Protein AF-A0A4Q3WU79-F1 (afdb_monomer)

Structure (mmCIF, N/CA/C/O backbone):
data_AF-A0A4Q3WU79-F1
#
_entry.id   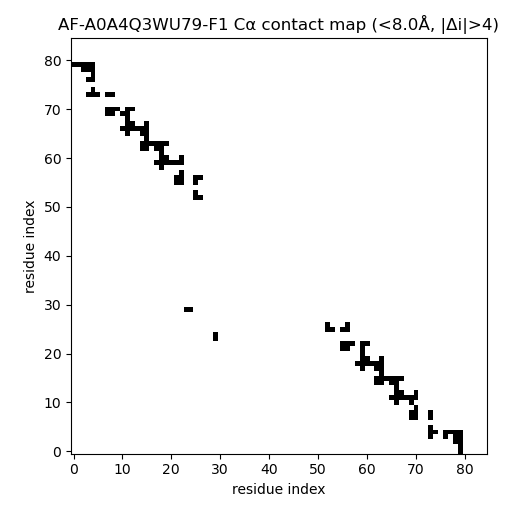AF-A0A4Q3WU79-F1
#
loop_
_atom_site.group_PDB
_atom_site.id
_atom_site.type_symbol
_atom_site.label_atom_id
_atom_site.label_alt_id
_atom_site.label_comp_id
_atom_site.label_asym_id
_atom_site.label_entity_id
_atom_site.label_seq_id
_atom_site.pdbx_PDB_ins_code
_atom_site.Cartn_x
_atom_site.Cartn_y
_atom_site.Cartn_z
_atom_site.occupancy
_atom_site.B_iso_or_equiv
_atom_site.auth_seq_id
_atom_site.auth_comp_id
_atom_site.auth_asym_id
_atom_site.auth_atom_id
_atom_site.pdbx_PDB_model_num
ATOM 1 N N . MET A 1 1 ? 14.129 -9.313 -24.453 1.00 62.94 1 MET A N 1
ATOM 2 C CA . MET A 1 1 ? 14.581 -8.799 -23.138 1.00 62.94 1 MET A CA 1
ATOM 3 C C . MET A 1 1 ? 13.345 -8.580 -22.280 1.00 62.94 1 MET A C 1
ATOM 5 O O . MET A 1 1 ? 12.309 -8.264 -22.849 1.00 62.94 1 MET A O 1
ATOM 9 N N . ALA A 1 2 ?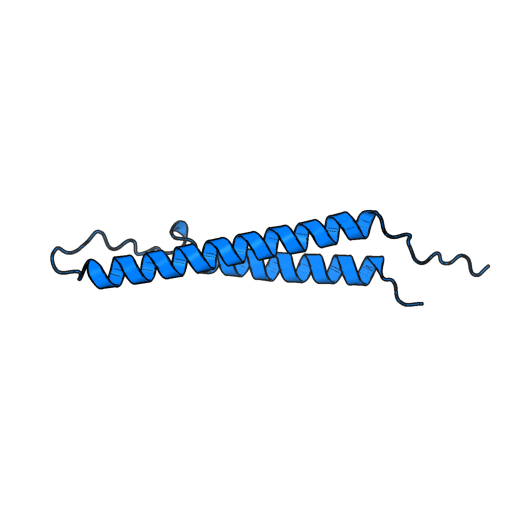 13.408 -8.818 -20.968 1.00 66.88 2 ALA A N 1
ATOM 10 C CA . ALA A 1 2 ? 12.261 -8.572 -20.093 1.00 66.88 2 ALA A CA 1
ATOM 11 C C . ALA A 1 2 ? 12.019 -7.061 -19.967 1.00 66.88 2 ALA A C 1
ATOM 13 O O . ALA A 1 2 ? 12.964 -6.313 -19.713 1.00 66.88 2 ALA A O 1
ATOM 14 N N . ASP A 1 3 ? 10.774 -6.623 -20.154 1.00 82.50 3 ASP A N 1
ATOM 15 C CA . ASP A 1 3 ? 10.391 -5.222 -19.995 1.00 82.50 3 ASP A CA 1
ATOM 16 C C . ASP A 1 3 ? 10.316 -4.866 -18.506 1.00 82.50 3 ASP A C 1
ATOM 18 O O . ASP A 1 3 ? 9.294 -5.031 -17.836 1.00 82.50 3 ASP A O 1
ATOM 22 N N . TRP A 1 4 ? 11.447 -4.411 -17.966 1.00 80.56 4 TRP A N 1
ATOM 23 C CA . TRP A 1 4 ? 11.569 -4.028 -16.562 1.00 80.56 4 TRP A CA 1
ATOM 24 C C . TRP A 1 4 ? 10.656 -2.864 -16.181 1.00 80.56 4 TRP A C 1
ATOM 26 O O . TRP A 1 4 ? 10.214 -2.799 -15.031 1.00 80.56 4 TRP A O 1
ATOM 36 N N . ARG A 1 5 ? 10.316 -1.983 -17.128 1.00 82.00 5 ARG A N 1
ATOM 37 C CA . ARG A 1 5 ? 9.337 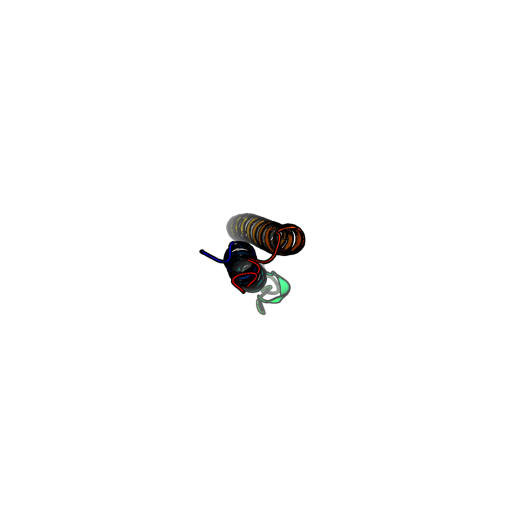-0.915 -16.910 1.00 82.00 5 ARG A CA 1
ATOM 38 C C . ARG A 1 5 ? 7.942 -1.503 -16.721 1.00 82.00 5 ARG A C 1
ATOM 40 O O . ARG A 1 5 ? 7.267 -1.157 -15.752 1.00 82.00 5 ARG A O 1
ATOM 47 N N . LEU A 1 6 ? 7.534 -2.435 -17.582 1.00 84.94 6 LEU A N 1
ATOM 48 C CA . LEU A 1 6 ? 6.247 -3.125 -17.453 1.00 84.94 6 LEU A CA 1
ATOM 49 C C . LEU A 1 6 ? 6.147 -3.903 -16.131 1.00 84.94 6 LEU A C 1
ATOM 51 O O . LEU A 1 6 ? 5.138 -3.812 -15.428 1.00 84.94 6 LEU A O 1
ATOM 55 N N . ILE A 1 7 ? 7.196 -4.649 -15.776 1.00 86.56 7 ILE A N 1
ATOM 56 C CA . ILE A 1 7 ? 7.224 -5.483 -14.566 1.00 86.56 7 ILE A CA 1
ATOM 57 C C . ILE A 1 7 ? 7.122 -4.615 -13.306 1.00 86.56 7 ILE A C 1
ATOM 59 O O . ILE A 1 7 ? 6.280 -4.871 -12.447 1.00 86.56 7 ILE A O 1
ATOM 63 N N . THR A 1 8 ? 7.942 -3.567 -13.200 1.00 85.56 8 THR A N 1
ATOM 64 C CA . THR A 1 8 ? 7.943 -2.676 -12.025 1.00 85.56 8 THR A CA 1
ATOM 65 C C . THR A 1 8 ? 6.635 -1.902 -11.880 1.00 85.56 8 THR A C 1
ATOM 67 O O . THR A 1 8 ? 6.124 -1.782 -10.765 1.00 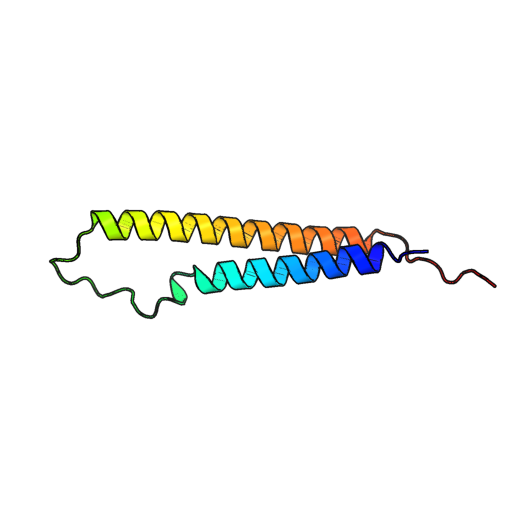85.56 8 THR A O 1
ATOM 70 N N . ASN A 1 9 ? 6.041 -1.455 -12.991 1.00 88.38 9 ASN A N 1
ATOM 71 C CA . ASN A 1 9 ? 4.735 -0.803 -12.979 1.00 88.38 9 ASN A CA 1
ATOM 72 C C . ASN A 1 9 ? 3.628 -1.765 -12.511 1.00 88.38 9 ASN A C 1
ATOM 74 O O . ASN A 1 9 ? 2.876 -1.447 -11.590 1.00 88.38 9 ASN A O 1
ATOM 78 N N . SER A 1 10 ? 3.598 -2.983 -13.063 1.00 88.12 10 SER A N 1
ATOM 79 C CA . SER A 1 10 ? 2.608 -4.011 -12.711 1.00 88.12 10 SER A CA 1
ATOM 80 C C . SER A 1 10 ? 2.687 -4.402 -11.232 1.00 88.12 10 SER A C 1
ATOM 82 O O . SER A 1 10 ? 1.663 -4.472 -10.554 1.00 88.12 10 SER A O 1
ATOM 84 N N . ILE A 1 11 ? 3.901 -4.589 -10.700 1.00 89.62 11 ILE A N 1
ATOM 85 C CA . ILE A 1 11 ? 4.121 -4.848 -9.268 1.00 89.62 11 ILE A CA 1
ATOM 86 C C . ILE A 1 11 ? 3.614 -3.672 -8.428 1.00 89.62 11 ILE A C 1
ATOM 88 O O . ILE A 1 11 ? 2.931 -3.881 -7.424 1.00 89.62 11 ILE A O 1
ATOM 92 N N . GLY A 1 12 ? 3.900 -2.439 -8.851 1.00 88.62 12 GLY A N 1
ATOM 93 C CA . GLY A 1 12 ? 3.404 -1.240 -8.186 1.00 88.62 12 GLY A CA 1
ATOM 94 C C . GLY A 1 12 ? 1.874 -1.186 -8.132 1.00 88.62 12 GLY A C 1
ATOM 95 O O . GLY A 1 12 ? 1.316 -0.908 -7.075 1.00 88.62 12 GLY A O 1
ATOM 96 N N . ILE A 1 13 ? 1.181 -1.515 -9.230 1.00 90.44 13 ILE A N 1
ATOM 97 C CA . ILE A 1 13 ? -0.294 -1.594 -9.277 1.00 90.44 13 ILE A CA 1
ATOM 98 C C . ILE A 1 13 ? -0.829 -2.639 -8.295 1.00 90.44 13 ILE A C 1
ATOM 100 O O . ILE A 1 13 ? -1.735 -2.334 -7.517 1.00 90.44 13 ILE A O 1
ATOM 104 N N . VAL A 1 14 ? -0.262 -3.847 -8.295 1.00 92.62 14 VAL A N 1
ATOM 105 C CA . VAL A 1 14 ? -0.701 -4.931 -7.402 1.00 92.62 14 VAL A CA 1
ATOM 106 C C . VAL A 1 14 ? -0.515 -4.540 -5.935 1.00 92.62 14 VAL A C 1
ATOM 108 O O . VAL A 1 14 ? -1.428 -4.722 -5.129 1.00 92.62 14 VAL A O 1
ATOM 111 N N . LEU A 1 15 ? 0.627 -3.943 -5.586 1.00 89.44 15 LEU A N 1
ATOM 112 C CA . LEU A 1 15 ? 0.878 -3.451 -4.231 1.00 89.44 15 LEU A CA 1
ATOM 113 C C . LEU A 1 15 ? -0.122 -2.366 -3.836 1.00 89.44 15 LEU A C 1
ATOM 115 O O . LEU A 1 15 ? -0.695 -2.438 -2.751 1.00 89.44 15 LEU A O 1
ATOM 119 N N . THR A 1 16 ? -0.402 -1.412 -4.722 1.00 90.81 16 THR A N 1
ATOM 120 C CA . THR A 1 16 ? -1.407 -0.378 -4.461 1.00 90.81 16 THR A CA 1
ATOM 121 C C . THR A 1 16 ? -2.793 -0.986 -4.236 1.00 90.81 16 THR A C 1
ATOM 123 O O . THR A 1 16 ? -3.461 -0.603 -3.279 1.00 90.81 16 THR A O 1
ATOM 126 N N . MET A 1 17 ? -3.212 -1.981 -5.028 1.00 90.88 17 MET A N 1
ATOM 127 C CA . MET A 1 17 ? -4.487 -2.682 -4.812 1.00 90.88 17 MET A CA 1
ATOM 128 C C . MET A 1 17 ? -4.548 -3.376 -3.444 1.00 90.88 17 MET A C 1
ATOM 130 O O . MET A 1 17 ? -5.530 -3.215 -2.718 1.00 90.88 17 MET A O 1
ATOM 134 N N . ILE A 1 18 ? -3.492 -4.102 -3.064 1.00 91.38 18 ILE A N 1
ATOM 135 C CA . ILE A 1 18 ? -3.408 -4.778 -1.760 1.00 91.38 18 ILE A CA 1
ATOM 136 C C . ILE A 1 18 ? -3.451 -3.756 -0.619 1.00 91.38 18 ILE A C 1
ATOM 138 O O . ILE A 1 18 ? -4.186 -3.937 0.353 1.00 91.38 18 ILE A O 1
ATOM 142 N N . GLY A 1 19 ? -2.690 -2.667 -0.741 1.00 87.88 19 GLY A N 1
ATOM 143 C CA . GLY A 1 19 ? -2.647 -1.602 0.254 1.00 87.88 19 GLY A CA 1
ATOM 144 C C . GLY A 1 19 ? -4.004 -0.919 0.428 1.00 87.88 19 GLY A C 1
ATOM 145 O O . GLY A 1 19 ? -4.465 -0.762 1.558 1.00 87.88 19 GLY A O 1
ATOM 146 N N . VAL A 1 20 ? -4.690 -0.592 -0.673 1.00 89.06 20 VAL A N 1
ATOM 147 C CA . VAL A 1 20 ? -6.037 0.003 -0.646 1.00 89.06 20 VAL A CA 1
ATOM 148 C C . VAL A 1 20 ? -7.044 -0.951 -0.007 1.00 89.06 20 VAL A C 1
ATOM 150 O O . VAL A 1 20 ? -7.812 -0.525 0.855 1.00 89.06 20 VAL A O 1
ATOM 153 N N . TYR A 1 21 ? -7.012 -2.242 -0.350 1.00 88.69 21 TYR A N 1
ATOM 154 C CA . TYR A 1 21 ? -7.871 -3.243 0.288 1.00 88.69 21 TYR A CA 1
ATOM 155 C C . TYR A 1 21 ? -7.616 -3.336 1.799 1.00 88.69 21 TYR A C 1
ATOM 157 O O . TYR A 1 21 ? -8.556 -3.359 2.594 1.00 88.69 21 TYR A O 1
ATOM 165 N N . MET A 1 22 ? -6.349 -3.328 2.219 1.00 85.81 22 MET A N 1
ATOM 166 C CA . MET A 1 22 ? -5.971 -3.388 3.631 1.00 85.81 22 MET A CA 1
ATOM 167 C C . MET A 1 22 ? -6.428 -2.143 4.402 1.00 85.81 22 MET A C 1
ATOM 169 O O . MET A 1 22 ? -6.902 -2.270 5.534 1.00 85.81 22 MET A O 1
ATOM 173 N N . VAL A 1 23 ? -6.338 -0.957 3.790 1.00 87.25 23 VAL A N 1
ATOM 174 C CA . VAL A 1 23 ? -6.882 0.287 4.353 1.00 87.25 23 VAL A CA 1
ATOM 175 C C . VAL A 1 23 ? -8.402 0.209 4.450 1.00 87.25 23 VAL A C 1
ATOM 177 O O . VAL A 1 23 ? -8.941 0.507 5.508 1.00 87.25 23 VAL A O 1
ATOM 180 N N . TYR A 1 24 ? -9.092 -0.246 3.404 1.00 84.00 24 TYR A N 1
ATOM 181 C CA . TYR A 1 24 ? -10.551 -0.373 3.391 1.00 84.00 24 TYR A CA 1
ATOM 182 C C . TYR A 1 24 ? -11.068 -1.350 4.460 1.00 84.00 24 TYR A C 1
ATOM 184 O O . TYR A 1 24 ? -11.975 -1.016 5.221 1.00 84.00 24 TYR A O 1
ATOM 192 N N . ALA A 1 25 ? -10.448 -2.526 4.581 1.00 81.81 25 ALA A N 1
ATOM 193 C CA . ALA A 1 25 ? -10.843 -3.557 5.542 1.00 81.81 25 ALA A CA 1
ATOM 194 C C . ALA A 1 25 ? -10.575 -3.169 7.007 1.00 81.81 25 ALA A C 1
ATOM 196 O O . ALA A 1 25 ? -11.260 -3.649 7.907 1.00 81.81 25 ALA A O 1
ATOM 197 N N . ASN A 1 26 ? -9.581 -2.312 7.260 1.00 81.94 26 ASN A N 1
ATOM 198 C CA . ASN A 1 26 ? -9.239 -1.844 8.607 1.00 81.94 26 ASN A CA 1
ATOM 199 C C . ASN A 1 26 ? -9.715 -0.409 8.879 1.00 81.94 26 ASN A C 1
ATOM 201 O O . ASN A 1 26 ? -9.430 0.127 9.951 1.00 81.94 26 ASN A O 1
ATOM 205 N N . SER A 1 27 ? -10.411 0.217 7.924 1.00 73.62 27 SER A N 1
ATOM 206 C CA . SER A 1 27 ? -10.896 1.586 8.057 1.00 73.62 27 SER A CA 1
ATOM 207 C C . SER A 1 27 ? -12.001 1.648 9.110 1.00 73.62 27 SER A C 1
ATOM 209 O O . SER A 1 27 ? -12.976 0.898 9.005 1.00 73.62 27 SER A O 1
ATOM 211 N N . PRO A 1 28 ? -11.912 2.570 10.086 1.00 64.88 28 PRO A N 1
ATOM 212 C CA . PRO A 1 28 ? -12.974 2.772 11.068 1.00 64.88 28 PRO A CA 1
ATOM 213 C C . PRO A 1 28 ? -14.284 3.240 10.419 1.00 64.88 28 PRO A C 1
ATOM 215 O O . PRO A 1 28 ? -15.345 3.034 10.986 1.00 64.88 28 PRO A O 1
ATOM 218 N N . ILE A 1 29 ? -14.224 3.807 9.207 1.00 67.00 29 ILE A N 1
ATOM 219 C CA . ILE A 1 29 ? -15.394 4.278 8.448 1.00 67.00 29 ILE A CA 1
ATOM 220 C C . ILE A 1 29 ? -16.213 3.101 7.892 1.00 67.00 29 ILE A C 1
ATOM 222 O O . ILE A 1 29 ? -17.411 3.231 7.667 1.00 67.00 29 ILE A O 1
ATOM 226 N N . ASN A 1 30 ? -15.578 1.946 7.669 1.00 61.38 30 ASN A N 1
ATOM 227 C CA . ASN A 1 30 ? -16.227 0.771 7.083 1.00 61.38 30 ASN A CA 1
ATOM 228 C C . ASN A 1 30 ? -16.836 -0.164 8.142 1.00 61.38 30 ASN A C 1
ATOM 230 O O . ASN A 1 30 ? -17.612 -1.064 7.825 1.00 61.38 30 ASN A O 1
ATOM 234 N N . ALA A 1 31 ? -16.506 0.056 9.417 1.00 56.66 31 ALA A N 1
ATOM 235 C CA . ALA A 1 31 ? -17.230 -0.544 10.517 1.00 56.66 31 ALA A CA 1
ATOM 236 C C . ALA A 1 31 ? -18.530 0.248 10.715 1.00 56.66 31 ALA A C 1
ATOM 238 O O . ALA A 1 31 ? -18.582 1.200 11.483 1.00 56.66 31 ALA A O 1
ATOM 239 N N . HIS A 1 32 ? -19.597 -0.199 10.050 1.00 51.31 32 HIS A N 1
ATOM 240 C CA . HIS A 1 32 ? -21.002 0.121 10.361 1.00 51.31 32 HIS A CA 1
ATOM 241 C C . HIS A 1 32 ? -21.301 0.064 11.881 1.00 51.31 32 HIS A C 1
ATOM 243 O O . HIS A 1 32 ? -22.278 0.626 12.358 1.00 51.31 32 HIS A O 1
ATOM 249 N N . VAL A 1 33 ? -20.466 -0.618 12.657 1.00 46.62 33 VAL A N 1
ATOM 250 C CA . VAL A 1 33 ? -20.607 -0.858 14.086 1.00 46.62 33 VAL A CA 1
ATOM 251 C C . VAL A 1 33 ? -19.467 -0.143 14.819 1.00 46.62 33 VAL A C 1
ATOM 253 O O . VAL A 1 33 ? -18.541 -0.774 15.323 1.00 46.62 33 VAL A O 1
ATOM 256 N N . ILE A 1 34 ? -19.492 1.192 14.851 1.00 53.34 34 ILE A N 1
ATOM 257 C CA . ILE A 1 34 ? -19.166 1.848 16.121 1.00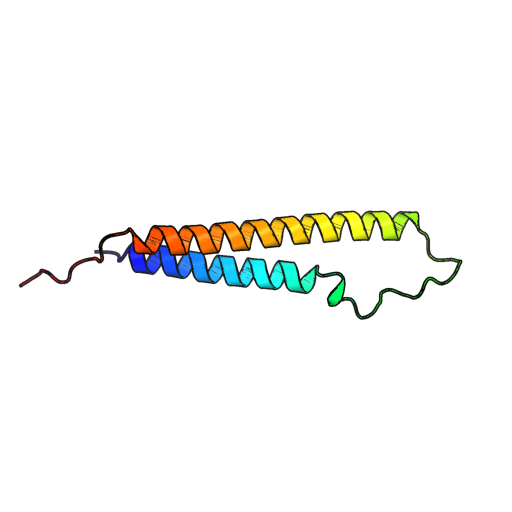 53.34 34 ILE A CA 1
ATOM 258 C C . ILE A 1 34 ? -20.430 1.609 16.930 1.00 53.34 34 ILE A C 1
ATOM 260 O O . ILE A 1 34 ? -21.410 2.335 16.774 1.00 53.34 34 ILE A O 1
ATOM 264 N N . ASP A 1 35 ? -20.446 0.484 17.643 1.00 52.78 35 ASP A N 1
ATOM 265 C CA . ASP A 1 35 ? -21.470 0.196 18.635 1.00 52.78 35 ASP A CA 1
ATOM 266 C C . ASP A 1 35 ? -21.568 1.454 19.498 1.00 52.78 35 ASP A C 1
ATOM 268 O O . ASP A 1 35 ? -20.574 1.899 20.078 1.00 52.78 35 ASP A O 1
ATOM 272 N N . GLY A 1 36 ? -22.725 2.115 19.463 1.00 49.78 36 GLY A N 1
ATOM 273 C CA . GLY A 1 36 ? -23.009 3.234 20.347 1.00 49.78 36 GLY A CA 1
ATOM 274 C C . GLY A 1 36 ? -22.994 2.663 21.751 1.00 49.78 36 GLY A C 1
ATOM 275 O O . GLY A 1 36 ? -23.983 2.064 22.150 1.00 49.78 36 GLY A O 1
ATOM 276 N N . GLY A 1 37 ? -21.832 2.757 22.401 1.00 50.38 37 GLY A N 1
ATOM 277 C CA . GLY A 1 37 ? -21.418 1.886 23.494 1.00 50.38 37 GLY A CA 1
ATOM 278 C C . GLY A 1 37 ? -22.529 1.545 24.474 1.00 50.38 37 GLY A C 1
ATOM 279 O O . GLY A 1 37 ? -23.097 2.433 25.110 1.00 50.38 37 GLY A O 1
ATOM 280 N N . ASP A 1 38 ? -22.789 0.250 24.625 1.00 52.50 38 ASP A N 1
ATOM 281 C CA . ASP A 1 38 ? -23.527 -0.245 25.775 1.00 52.50 38 ASP A CA 1
ATOM 282 C C . ASP A 1 38 ? -22.588 -0.193 26.989 1.00 52.50 38 ASP A C 1
ATOM 284 O O . ASP A 1 38 ? -21.406 -0.549 26.890 1.00 52.50 38 ASP A O 1
ATOM 288 N N . PHE A 1 39 ? -23.096 0.283 28.127 1.00 53.19 39 PHE A N 1
ATOM 289 C CA . PHE A 1 39 ? -22.335 0.612 29.349 1.00 53.19 39 PHE A CA 1
ATOM 290 C C . PHE A 1 39 ? -21.569 -0.580 29.975 1.00 53.19 39 PHE A C 1
ATOM 292 O O . PHE A 1 39 ? -20.825 -0.390 30.936 1.00 53.19 39 PHE A O 1
ATOM 299 N N . GLU A 1 40 ? -21.730 -1.791 29.433 1.00 55.75 40 GLU A N 1
ATOM 300 C CA . GLU A 1 40 ? -21.054 -3.032 29.842 1.00 55.75 40 GLU A CA 1
ATOM 301 C C . GLU A 1 40 ? -19.920 -3.478 28.900 1.00 55.75 40 GLU A C 1
ATOM 303 O O . GLU A 1 40 ? -19.257 -4.484 29.164 1.00 55.75 40 GLU A O 1
ATOM 308 N N . THR A 1 41 ? -19.661 -2.754 27.808 1.00 56.69 41 THR A N 1
ATOM 309 C CA . THR A 1 41 ? -18.635 -3.161 26.839 1.00 56.69 41 THR A CA 1
ATOM 310 C C . THR A 1 41 ? -17.245 -2.966 27.444 1.00 56.69 41 THR A C 1
ATOM 312 O O . THR A 1 41 ? -16.857 -1.860 27.816 1.00 56.69 41 THR A O 1
ATOM 315 N N . ASP A 1 42 ? -16.495 -4.059 27.577 1.00 57.84 42 ASP A N 1
ATOM 316 C CA . ASP A 1 42 ? -15.170 -4.123 28.194 1.00 57.84 42 ASP A CA 1
ATOM 317 C C . ASP A 1 42 ? -14.160 -3.239 27.430 1.00 57.84 42 ASP A C 1
ATOM 319 O O . ASP A 1 42 ? -13.467 -3.682 26.505 1.00 57.84 42 ASP A O 1
ATOM 323 N N . LEU A 1 43 ? -14.095 -1.957 27.815 1.00 64.75 43 LEU A N 1
ATOM 324 C CA . LEU A 1 43 ? -13.310 -0.888 27.176 1.00 64.75 43 LEU A CA 1
ATOM 325 C C . LEU A 1 43 ? -11.847 -1.291 26.937 1.00 64.75 43 LEU A C 1
ATOM 327 O O . LEU A 1 43 ? -11.198 -0.818 26.007 1.00 64.75 43 LEU A O 1
ATOM 331 N N . SER A 1 44 ? -11.313 -2.203 27.753 1.00 66.69 44 SER A N 1
ATOM 332 C CA . SER A 1 44 ? -9.941 -2.699 27.643 1.00 66.69 44 SER A CA 1
ATOM 333 C C . SER A 1 44 ? -9.687 -3.558 26.391 1.00 66.69 44 SER A C 1
ATOM 335 O O . SER A 1 44 ? -8.581 -3.537 25.830 1.00 66.69 44 SER A O 1
ATOM 337 N N . LEU A 1 45 ? -10.695 -4.302 25.926 1.00 65.38 45 LEU A N 1
ATOM 338 C 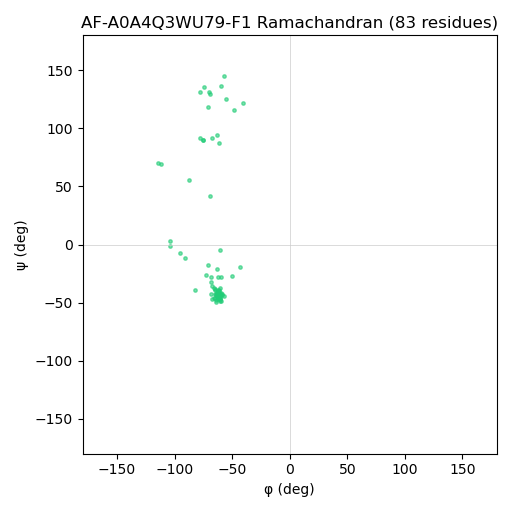CA . LEU A 1 45 ? -10.617 -5.167 24.746 1.00 65.38 45 LEU A CA 1
ATOM 339 C C . LEU A 1 45 ? -10.818 -4.367 23.458 1.00 65.38 45 LEU A C 1
ATOM 341 O O . LEU A 1 45 ? -10.097 -4.575 22.473 1.00 65.38 45 LEU A O 1
ATOM 345 N N . GLU A 1 46 ? -11.739 -3.409 23.489 1.00 66.88 46 GLU A N 1
ATOM 346 C CA . G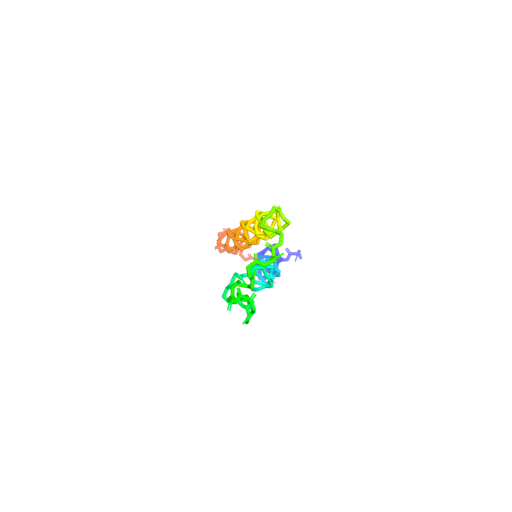LU A 1 46 ? -12.019 -2.509 22.373 1.00 66.88 46 GLU A CA 1
ATOM 347 C C . GLU A 1 46 ? -10.805 -1.629 22.043 1.00 66.88 46 GLU A C 1
ATOM 349 O O . GLU A 1 46 ? -10.405 -1.492 20.881 1.00 66.88 46 GLU A O 1
ATOM 354 N N . ASP A 1 47 ? -10.118 -1.141 23.073 1.00 70.00 47 ASP A N 1
ATOM 355 C CA . ASP A 1 47 ? -8.950 -0.280 22.932 1.00 70.00 47 ASP A CA 1
ATOM 356 C C . ASP A 1 47 ? -7.741 -1.030 22.322 1.00 70.00 47 ASP A C 1
ATOM 358 O O . ASP A 1 47 ? -7.005 -0.509 21.472 1.00 70.00 47 ASP A O 1
ATOM 362 N N . ARG A 1 48 ? -7.568 -2.319 22.659 1.00 74.25 48 ARG A N 1
ATOM 363 C CA . ARG A 1 48 ? -6.564 -3.203 22.025 1.00 74.25 48 ARG A CA 1
ATOM 364 C C . ARG A 1 48 ? -6.900 -3.505 20.565 1.00 74.25 48 ARG A C 1
ATOM 366 O O . ARG A 1 48 ? -6.000 -3.491 19.716 1.00 74.25 48 ARG A O 1
ATOM 373 N N . SER A 1 49 ? -8.171 -3.769 20.268 1.00 72.50 49 SER A N 1
ATOM 374 C CA . SER A 1 49 ? -8.654 -4.021 18.905 1.00 72.50 49 SER A CA 1
ATOM 375 C C . SER A 1 49 ? -8.435 -2.800 18.007 1.00 72.50 49 SER A C 1
ATOM 377 O O . SER A 1 49 ? -7.844 -2.912 16.927 1.00 72.50 49 SER A O 1
ATOM 379 N N . THR A 1 50 ? -8.782 -1.614 18.505 1.00 75.44 50 THR A N 1
ATOM 380 C CA . THR A 1 50 ? -8.600 -0.335 17.810 1.00 75.44 50 THR A CA 1
ATOM 381 C C . THR A 1 50 ? -7.127 -0.031 17.553 1.00 75.44 50 THR A C 1
ATOM 383 O O . THR A 1 50 ? -6.751 0.306 16.427 1.00 75.44 50 THR A O 1
ATOM 386 N N . LYS A 1 51 ? -6.244 -0.244 18.540 1.00 78.56 51 LYS A N 1
ATOM 387 C CA . LYS A 1 51 ? -4.785 -0.095 18.359 1.00 78.56 51 LYS A CA 1
ATOM 388 C C . LYS A 1 51 ? -4.235 -1.034 17.281 1.00 78.56 51 LYS A C 1
ATOM 390 O O . LYS A 1 51 ? -3.421 -0.610 16.455 1.00 78.56 51 LYS A O 1
ATOM 395 N N . ARG A 1 52 ? -4.691 -2.292 17.244 1.00 78.12 52 ARG A N 1
ATOM 396 C CA . ARG A 1 52 ? -4.287 -3.261 16.210 1.00 78.12 52 ARG A CA 1
ATOM 397 C C . ARG A 1 52 ? -4.787 -2.846 14.825 1.00 78.12 52 ARG A C 1
ATOM 399 O O . ARG A 1 52 ? -3.989 -2.848 13.888 1.00 78.12 52 ARG A O 1
ATOM 406 N N . ARG A 1 53 ? -6.056 -2.447 14.700 1.00 77.81 53 ARG A N 1
ATOM 407 C CA . ARG A 1 53 ? -6.649 -1.962 13.440 1.00 77.81 53 ARG A CA 1
ATOM 408 C C . ARG A 1 53 ? -5.935 -0.714 12.920 1.00 77.81 53 ARG A C 1
ATOM 410 O O . ARG A 1 53 ? -5.540 -0.693 11.760 1.00 77.81 53 ARG A O 1
ATOM 417 N N . ASN A 1 54 ? -5.628 0.255 13.786 1.00 82.94 54 ASN A N 1
ATOM 418 C CA . ASN A 1 54 ? -4.841 1.436 13.412 1.00 82.94 54 ASN A CA 1
ATOM 419 C C . ASN A 1 54 ? -3.430 1.083 12.928 1.00 82.94 54 ASN A C 1
ATOM 421 O O . ASN A 1 54 ? -2.933 1.683 11.973 1.00 82.94 54 ASN A O 1
ATOM 425 N N . LYS A 1 55 ? -2.770 0.098 13.552 1.00 84.50 55 LYS A N 1
ATOM 426 C CA . LYS A 1 55 ? -1.463 -0.379 13.080 1.00 84.50 55 LYS A CA 1
ATOM 427 C C . LYS A 1 55 ? -1.572 -1.007 11.688 1.00 84.50 55 LYS A C 1
ATOM 429 O O . LYS A 1 55 ? -0.741 -0.712 10.836 1.00 84.50 55 LYS A O 1
ATOM 434 N N . LEU A 1 56 ? -2.593 -1.829 11.447 1.00 84.38 56 LEU A N 1
ATOM 435 C CA . LEU A 1 56 ? -2.834 -2.455 10.143 1.00 84.38 56 LEU A CA 1
ATOM 436 C C . LEU A 1 56 ? -3.195 -1.426 9.066 1.00 84.38 56 LEU A C 1
ATOM 438 O O . LEU A 1 56 ? -2.704 -1.532 7.947 1.00 84.38 56 LEU A O 1
ATOM 442 N N . LEU A 1 57 ? -3.962 -0.394 9.417 1.00 86.88 57 LEU A N 1
ATOM 443 C CA . LEU A 1 57 ? -4.266 0.723 8.526 1.00 86.88 57 LEU A CA 1
ATOM 444 C C . LEU A 1 57 ? -2.989 1.472 8.129 1.00 86.88 57 LEU A C 1
ATOM 446 O O . LEU A 1 57 ? -2.757 1.690 6.944 1.00 86.88 57 LEU A O 1
ATOM 450 N N . ARG A 1 58 ? -2.113 1.792 9.093 1.00 86.12 58 ARG A N 1
ATOM 451 C CA . ARG A 1 58 ? -0.804 2.408 8.801 1.00 86.12 58 ARG A CA 1
ATOM 452 C C . ARG A 1 58 ? 0.050 1.534 7.883 1.00 86.12 58 ARG A C 1
ATOM 454 O O . ARG A 1 58 ? 0.654 2.055 6.954 1.00 86.12 58 ARG A O 1
ATOM 461 N N . VAL A 1 59 ? 0.079 0.220 8.112 1.00 90.19 59 VAL A N 1
ATOM 462 C CA . VAL A 1 59 ? 0.780 -0.727 7.227 1.00 90.19 59 VAL A CA 1
ATOM 463 C C . VAL A 1 59 ? 0.189 -0.696 5.816 1.00 90.19 59 VAL A C 1
ATOM 465 O O . VAL A 1 59 ? 0.948 -0.586 4.857 1.00 90.19 59 VAL A O 1
ATOM 468 N N . GLY A 1 60 ? -1.139 -0.707 5.680 1.00 86.69 60 GLY A N 1
ATOM 469 C CA . GLY A 1 60 ? -1.814 -0.575 4.387 1.00 86.69 60 GLY A CA 1
ATOM 470 C C . GLY A 1 60 ? -1.433 0.714 3.654 1.00 86.69 60 GLY A C 1
ATOM 471 O O . GLY A 1 60 ? -1.092 0.669 2.475 1.00 86.69 60 GLY A O 1
ATOM 472 N N . VAL A 1 61 ? -1.386 1.848 4.363 1.00 90.62 61 VAL A N 1
ATOM 473 C CA . VAL A 1 61 ? -0.940 3.136 3.802 1.00 90.62 61 VAL A CA 1
ATOM 474 C C . VAL A 1 61 ? 0.511 3.067 3.320 1.00 90.62 61 VAL A C 1
ATOM 476 O O . VAL A 1 61 ? 0.804 3.529 2.219 1.00 90.62 61 VAL A O 1
ATOM 479 N N . TYR A 1 62 ? 1.420 2.455 4.087 1.00 92.44 62 TYR A N 1
ATOM 480 C CA . TYR A 1 62 ? 2.804 2.280 3.636 1.00 92.44 62 TYR A CA 1
ATOM 481 C C . TYR A 1 62 ? 2.899 1.428 2.368 1.00 92.44 62 TYR A C 1
ATOM 483 O O . TYR A 1 62 ? 3.645 1.788 1.463 1.00 92.44 62 TYR A O 1
ATOM 491 N N . ILE A 1 63 ? 2.106 0.359 2.259 1.00 91.12 63 ILE A N 1
ATOM 492 C CA . ILE A 1 63 ? 2.059 -0.481 1.054 1.00 91.12 63 ILE A CA 1
ATOM 493 C C . ILE A 1 63 ? 1.590 0.334 -0.165 1.00 91.12 63 ILE A C 1
ATOM 495 O O . ILE A 1 63 ? 2.198 0.233 -1.231 1.00 91.12 63 ILE A O 1
ATOM 499 N N . VAL A 1 64 ? 0.568 1.186 -0.010 1.00 92.06 64 VAL A N 1
ATOM 500 C CA . VAL A 1 64 ? 0.099 2.092 -1.080 1.00 92.06 64 VAL A CA 1
ATOM 501 C C . VAL A 1 64 ? 1.192 3.072 -1.505 1.00 92.06 64 VAL A C 1
ATOM 503 O O . VAL A 1 64 ? 1.403 3.279 -2.702 1.00 92.06 64 VAL A O 1
ATOM 506 N N . LEU A 1 65 ? 1.910 3.658 -0.543 1.00 91.25 65 LEU A N 1
ATOM 507 C CA . LEU A 1 65 ? 3.009 4.582 -0.827 1.00 91.25 65 LEU A CA 1
ATOM 508 C C . LEU A 1 65 ? 4.146 3.879 -1.572 1.00 91.25 65 LEU A C 1
ATOM 510 O O . LEU A 1 65 ? 4.647 4.414 -2.558 1.00 91.25 65 LEU A O 1
ATOM 514 N N . THR A 1 66 ? 4.520 2.668 -1.156 1.00 90.62 66 THR A N 1
ATOM 515 C CA . THR A 1 66 ? 5.543 1.871 -1.846 1.00 90.62 66 THR A CA 1
ATOM 516 C C . THR A 1 66 ? 5.103 1.478 -3.257 1.00 90.62 66 THR A C 1
ATOM 518 O O . THR A 1 66 ? 5.895 1.604 -4.188 1.00 90.62 66 THR A O 1
ATOM 521 N N . GLY A 1 67 ? 3.847 1.059 -3.448 1.00 88.88 67 GLY A N 1
ATOM 522 C CA . GLY A 1 67 ? 3.297 0.747 -4.772 1.00 88.88 67 GLY A CA 1
ATOM 523 C C . GLY A 1 67 ? 3.315 1.955 -5.712 1.00 88.88 67 GLY A C 1
ATOM 524 O O . GLY A 1 67 ? 3.821 1.871 -6.831 1.00 88.88 67 GLY A O 1
ATOM 525 N N . SER A 1 68 ? 2.868 3.110 -5.216 1.00 89.25 68 SER A N 1
ATOM 526 C CA . SER A 1 68 ? 2.903 4.389 -5.943 1.00 89.25 68 SER A CA 1
ATOM 527 C C . SER A 1 68 ? 4.333 4.827 -6.273 1.00 89.25 68 SER A C 1
ATOM 529 O O . SER A 1 68 ? 4.606 5.297 -7.376 1.00 89.25 68 SER A O 1
ATOM 531 N N . PHE A 1 69 ? 5.271 4.631 -5.344 1.00 91.06 69 PHE A N 1
ATOM 532 C CA . PHE A 1 69 ? 6.682 4.937 -5.566 1.00 91.06 69 PHE A CA 1
ATOM 533 C C . PHE A 1 69 ? 7.297 4.049 -6.653 1.00 91.06 69 PHE A C 1
ATOM 535 O O . PHE A 1 69 ? 8.000 4.551 -7.526 1.00 91.06 69 PHE A O 1
ATOM 542 N N . LEU A 1 70 ? 6.996 2.748 -6.661 1.00 87.25 70 LEU A N 1
ATOM 543 C CA . LEU A 1 70 ? 7.457 1.836 -7.713 1.00 87.25 70 LEU A CA 1
ATOM 544 C C . LEU A 1 70 ? 6.901 2.216 -9.090 1.00 87.25 70 LEU A C 1
ATOM 546 O O . LEU A 1 70 ? 7.639 2.181 -10.073 1.00 87.25 70 LEU A O 1
ATOM 550 N N . GLN A 1 71 ? 5.639 2.644 -9.164 1.00 88.00 71 GLN A N 1
ATOM 551 C CA . GLN A 1 71 ? 5.066 3.180 -10.403 1.00 88.00 71 GLN A CA 1
ATOM 552 C C . GLN A 1 71 ? 5.781 4.460 -10.847 1.00 88.00 71 GLN A C 1
ATOM 554 O O . GLN A 1 71 ? 6.112 4.597 -12.025 1.00 88.00 71 GLN A O 1
ATOM 559 N N . PHE A 1 72 ? 6.078 5.370 -9.917 1.00 88.06 72 PHE A N 1
ATOM 560 C CA . PHE A 1 72 ? 6.841 6.581 -10.212 1.00 88.06 72 PHE A CA 1
ATOM 561 C C . PHE A 1 72 ? 8.232 6.248 -10.761 1.00 88.06 72 PHE A C 1
ATOM 563 O O . PHE A 1 72 ? 8.597 6.750 -11.820 1.00 88.06 72 PHE A O 1
ATOM 570 N N . VAL A 1 73 ? 8.967 5.341 -10.111 1.00 85.81 73 VAL A N 1
ATOM 571 C CA . VAL A 1 73 ? 10.283 4.869 -10.574 1.00 85.81 73 VAL A CA 1
ATOM 572 C C . VAL A 1 73 ? 10.185 4.194 -11.945 1.00 85.81 73 VAL A C 1
ATOM 574 O O . VAL A 1 73 ? 11.051 4.417 -12.788 1.00 85.81 73 VAL A O 1
ATOM 577 N N . SER A 1 74 ? 9.113 3.440 -12.215 1.00 83.19 74 SER A N 1
ATOM 578 C CA . SER A 1 74 ? 8.913 2.796 -13.521 1.00 83.19 74 SER A CA 1
ATOM 579 C C . SER A 1 74 ? 8.848 3.797 -14.681 1.00 83.19 74 SER A C 1
ATOM 581 O O . SER A 1 74 ? 9.261 3.469 -15.789 1.00 83.19 74 SER A O 1
ATOM 583 N N . ASN A 1 75 ? 8.408 5.039 -14.437 1.00 84.12 75 ASN A N 1
ATOM 584 C CA . ASN A 1 75 ? 8.390 6.087 -15.462 1.00 84.12 75 ASN A CA 1
ATOM 585 C C . ASN A 1 75 ? 9.789 6.600 -15.838 1.00 84.12 75 ASN A C 1
ATOM 587 O O . ASN A 1 75 ? 9.932 7.207 -16.895 1.00 84.12 75 ASN A O 1
ATOM 591 N N . PHE A 1 76 ? 10.808 6.352 -15.010 1.00 85.56 76 PHE A N 1
ATOM 592 C CA . PHE A 1 76 ? 12.201 6.707 -15.300 1.00 85.56 76 PHE A CA 1
ATOM 593 C C . PHE A 1 76 ? 12.998 5.557 -15.920 1.00 85.56 76 PHE A C 1
ATOM 595 O O . PHE A 1 76 ? 14.139 5.762 -16.331 1.00 85.56 76 PHE A O 1
ATOM 602 N N . LEU A 1 77 ? 12.428 4.349 -15.989 1.00 80.19 77 LEU A N 1
ATOM 603 C CA . LEU A 1 77 ? 13.079 3.229 -16.654 1.00 80.19 77 LEU A CA 1
ATOM 604 C C . LEU A 1 77 ? 12.927 3.376 -18.173 1.00 80.19 77 LEU A C 1
ATOM 606 O O . LEU A 1 77 ? 11.809 3.604 -18.650 1.00 80.19 77 LEU A O 1
ATOM 610 N N . PRO A 1 78 ? 14.021 3.235 -18.944 1.00 73.31 78 PRO A N 1
ATOM 611 C CA . PRO A 1 78 ? 13.935 3.276 -20.392 1.00 73.31 78 PRO A CA 1
ATOM 612 C C . PRO A 1 78 ? 13.013 2.145 -20.870 1.00 73.31 78 PRO A C 1
ATOM 614 O O . PRO A 1 78 ? 13.097 1.028 -20.342 1.00 73.31 78 PRO A O 1
ATOM 617 N N . PRO A 1 79 ? 12.111 2.410 -21.832 1.00 68.69 79 PRO A N 1
ATOM 618 C CA . PRO A 1 79 ? 11.389 1.333 -22.486 1.00 68.69 79 PRO A CA 1
ATOM 619 C C . PRO A 1 79 ? 12.410 0.376 -23.103 1.00 68.69 79 PRO A C 1
ATOM 621 O O . PRO A 1 79 ? 13.475 0.796 -23.557 1.00 68.69 79 PRO A O 1
ATOM 624 N N . VAL A 1 80 ? 12.104 -0.921 -23.095 1.00 67.12 80 VAL A N 1
ATOM 625 C CA . VAL A 1 80 ? 12.877 -1.878 -23.887 1.00 67.12 80 VAL A CA 1
ATOM 626 C C . VAL A 1 80 ? 12.581 -1.544 -25.340 1.00 67.12 80 VAL A C 1
ATOM 628 O O . VAL A 1 80 ? 11.571 -1.979 -25.888 1.00 67.12 80 VAL A O 1
ATOM 631 N N . ASP A 1 81 ? 13.408 -0.680 -25.922 1.00 61.81 81 ASP A N 1
ATOM 632 C CA . ASP A 1 81 ? 13.249 -0.255 -27.296 1.00 61.81 81 ASP A CA 1
AT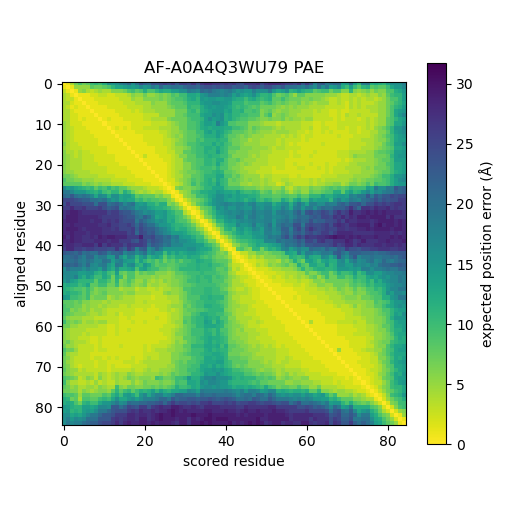OM 633 C C . ASP A 1 81 ? 13.216 -1.489 -28.197 1.00 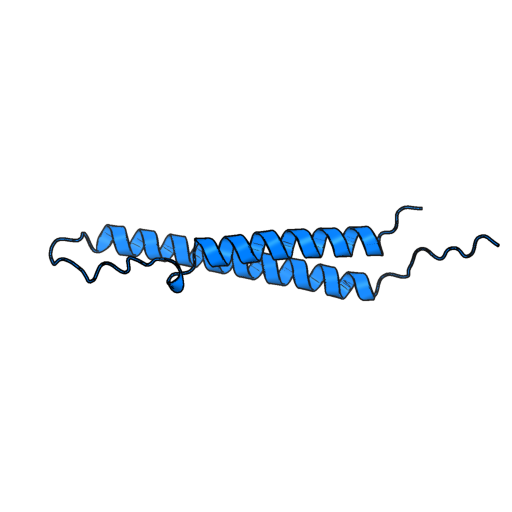61.81 81 ASP A C 1
ATOM 635 O O . ASP A 1 81 ? 14.133 -2.313 -28.229 1.00 61.81 81 ASP A O 1
ATOM 639 N N . ALA A 1 82 ? 12.148 -1.570 -28.983 1.00 56.94 82 ALA A N 1
ATOM 640 C CA . ALA A 1 82 ? 12.075 -2.342 -30.208 1.00 56.94 82 ALA A CA 1
ATOM 641 C C . ALA A 1 82 ? 12.961 -1.706 -31.303 1.00 56.94 82 ALA A C 1
ATOM 643 O O . ALA A 1 82 ? 12.563 -1.633 -32.460 1.00 56.94 82 ALA A O 1
ATOM 644 N N . THR A 1 83 ? 14.168 -1.246 -30.960 1.00 51.72 83 THR A N 1
ATOM 645 C CA . THR A 1 83 ? 15.217 -0.865 -31.917 1.00 51.72 83 THR A CA 1
ATOM 646 C C . THR A 1 83 ? 16.035 -2.103 -32.273 1.00 51.72 83 THR A C 1
ATOM 648 O O . THR A 1 83 ? 17.250 -2.174 -32.122 1.00 51.72 83 THR A O 1
ATOM 651 N N . ALA A 1 84 ? 15.320 -3.121 -32.745 1.00 50.06 84 ALA A N 1
ATOM 652 C CA . ALA A 1 84 ? 15.872 -4.178 -33.572 1.00 50.06 84 ALA A CA 1
ATOM 653 C C . ALA A 1 84 ? 15.269 -4.018 -34.973 1.00 50.06 84 ALA A C 1
ATOM 655 O O . ALA A 1 84 ? 14.434 -4.813 -35.398 1.00 50.06 84 ALA A O 1
ATOM 656 N N . THR A 1 85 ? 15.669 -2.945 -35.653 1.00 43.22 85 THR A N 1
ATOM 657 C CA . THR A 1 85 ? 15.676 -2.848 -37.117 1.00 43.22 85 THR A CA 1
ATOM 658 C C . THR A 1 85 ? 16.981 -2.204 -37.525 1.00 43.22 85 THR A C 1
ATOM 660 O O . THR A 1 85 ? 17.223 -1.081 -37.025 1.00 43.22 85 THR A O 1
#

pLDDT: mean 76.32, std 14.25, range [43.22, 92.62]

Nearest PDB structures (foldseek):
  6uuj-assembly3_H  TM=6.957E-01  e=6.418E+00  Mycobacterium tuberculosis H37Rv
  2f1m-assembly1_A  TM=4.912E-01  e=9.211E+00  Escherichia coli

Foldseek 3Di:
DDFPLVVLLVQLVVLLVQLVVQLCVLPPVNPPDPPPDDPPPPVVVVVVSNVVSVVSNVVSVVSNVVSVVSNVVSVVDDTPDPPPD

Solvent-accessible surface area (backbone atoms only — not comparable to full-atom values): 4694 Å² total; per-residue (Å²): 130,84,49,61,29,61,50,38,30,52,51,11,51,53,34,27,53,54,11,50,50,39,28,53,77,39,33,76,83,66,44,89,67,71,68,82,73,61,99,80,63,61,62,74,58,54,53,52,51,50,54,51,31,52,53,46,24,53,51,13,52,50,35,27,52,52,10,51,48,35,36,56,54,22,74,73,43,72,72,76,71,84,77,81,122

Mean predicted aligned error: 10.11 Å

Radius of gyration: 20.16 Å; Cα contacts (8 Å, |Δi|>4): 74; chains: 1; bounding box: 39×16×67 Å

Secondary structure (DSSP, 8-state):
---HHHHHHHHHHHHHHHHHHHHHHH-TTT-S------TTS-HHHHHHHHHHHHHHHHHHHHHHHHHHHHHHHHTTSPP------

Sequence (85 aa):
MADWRLITNSIGIVLTMIGVYMVYANSPINAHVIDGGDFETDLSLEDRSTKRRNKLLRVGVYIVLTGSFLQFVSNFLPPVDATAT